Protein AF-A0A518BS32-F1 (afdb_monomer_lite)

Organism: NCBI:txid2528011

Secondary structure (DSSP, 8-state):
-----------PPPHHHHHHHHHHHHH----EEEEEEETTEEEEEEEE------TTPPEEEEEEETTEEEEEEEEEETTEEEEEEEETT--EEEEEEEE-EE-SSS-EEEGGGTEEE-TTT--HHHHHHHHHHHHHHTT-

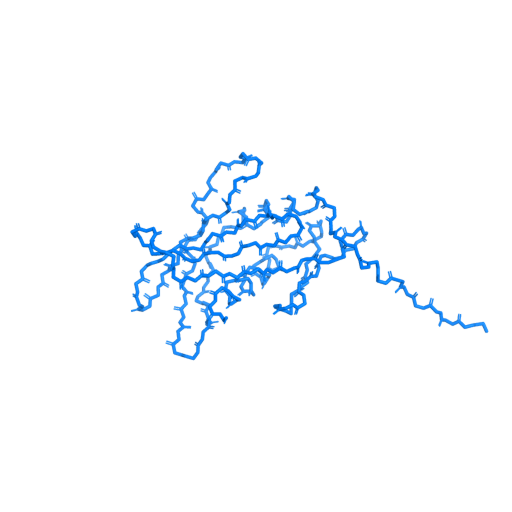pLDDT: mean 83.77, std 14.06, range [40.25, 95.5]

Foldseek 3Di:
DDDDDDDQPFDQADPVLVLLLVVLLQPQPDPPPWQDQDVVKIKGWNHWPPPDPPPFAWTWIWIQIPVGIWIWTWGQDPSKTKIFIAHPVRHTPFIDIFHWGGNPPAWIDGVVLRAIDNSVPDDSVNSSVRVSSVVSVRRD

Structure (mmCIF, N/CA/C/O backbone):
data_AF-A0A518BS32-F1
#
_entry.id   AF-A0A518BS32-F1
#
loop_
_atom_site.group_PDB
_atom_site.id
_atom_site.type_symbol
_atom_site.label_atom_id
_atom_site.label_alt_id
_atom_site.label_comp_id
_atom_site.label_asym_id
_atom_site.label_entity_id
_atom_site.label_seq_id
_atom_site.pdbx_PDB_ins_code
_atom_site.Cartn_x
_atom_site.Cartn_y
_atom_site.Cartn_z
_atom_site.occupancy
_atom_site.B_iso_or_equi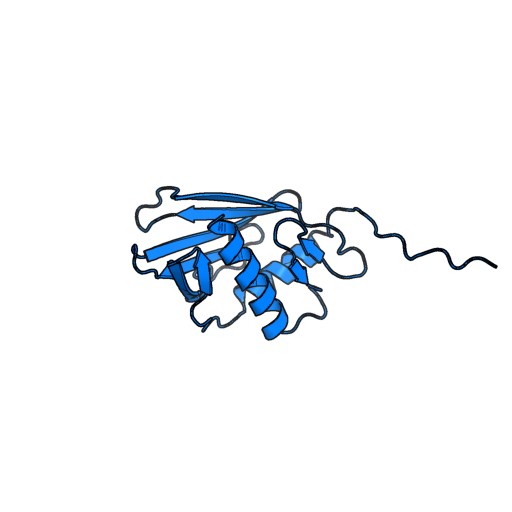v
_atom_site.auth_seq_id
_atom_site.auth_comp_id
_atom_site.auth_asym_id
_atom_site.auth_atom_id
_atom_site.pdbx_PDB_model_num
ATOM 1 N N . MET A 1 1 ? 38.742 -20.597 -9.184 1.00 48.53 1 MET A N 1
ATOM 2 C CA . MET A 1 1 ? 38.028 -19.515 -9.891 1.00 48.53 1 MET A CA 1
ATOM 3 C C . MET A 1 1 ? 36.772 -19.266 -9.094 1.00 48.53 1 MET A C 1
ATOM 5 O O . MET A 1 1 ? 35.850 -20.068 -9.151 1.00 48.53 1 MET A O 1
ATOM 9 N N . ASP A 1 2 ? 36.847 -18.262 -8.231 1.00 43.25 2 ASP A N 1
ATOM 10 C CA . ASP A 1 2 ? 35.823 -17.914 -7.255 1.00 43.25 2 ASP A CA 1
ATOM 11 C C . ASP A 1 2 ? 34.525 -17.462 -7.925 1.00 43.25 2 ASP A C 1
ATOM 13 O O . ASP A 1 2 ? 34.514 -16.579 -8.782 1.00 43.25 2 ASP A O 1
ATOM 17 N N . HIS A 1 3 ? 33.426 -18.068 -7.484 1.00 51.31 3 HIS A N 1
ATOM 18 C CA . HIS A 1 3 ? 32.084 -17.537 -7.648 1.00 51.31 3 HIS A CA 1
ATOM 19 C C . HIS A 1 3 ? 31.935 -16.313 -6.734 1.00 51.31 3 HIS A C 1
ATOM 21 O O . HIS A 1 3 ? 31.928 -16.468 -5.516 1.00 51.31 3 HIS A O 1
ATOM 27 N N . ALA A 1 4 ? 31.768 -15.112 -7.290 1.00 43.97 4 ALA A N 1
ATOM 28 C CA . ALA A 1 4 ? 31.501 -13.909 -6.499 1.00 43.97 4 ALA A CA 1
ATOM 29 C C . ALA A 1 4 ? 30.282 -13.139 -7.038 1.00 43.97 4 ALA A C 1
ATOM 31 O O . ALA A 1 4 ? 30.382 -12.321 -7.943 1.00 43.97 4 ALA A O 1
ATOM 32 N N . GLN A 1 5 ? 29.137 -13.525 -6.464 1.00 40.25 5 GLN A N 1
ATOM 33 C CA . GLN A 1 5 ? 27.903 -12.799 -6.115 1.00 40.25 5 GLN A CA 1
ATOM 34 C C . GLN A 1 5 ? 27.374 -11.645 -7.007 1.00 40.25 5 GLN A C 1
ATOM 36 O O . GLN A 1 5 ? 28.085 -10.677 -7.268 1.00 40.25 5 GLN A O 1
ATOM 41 N N . PRO A 1 6 ? 26.066 -11.653 -7.358 1.00 42.50 6 PRO A N 1
ATOM 42 C CA . PRO A 1 6 ? 25.412 -10.498 -7.963 1.00 42.50 6 PRO A CA 1
ATOM 43 C C . PRO A 1 6 ? 25.376 -9.342 -6.960 1.00 42.50 6 PRO A C 1
ATOM 45 O O . PRO A 1 6 ? 24.891 -9.485 -5.836 1.00 42.50 6 PRO A O 1
ATOM 48 N N . GLN A 1 7 ? 25.898 -8.192 -7.375 1.00 46.28 7 GLN A N 1
ATOM 49 C CA . GLN A 1 7 ? 25.876 -6.974 -6.581 1.00 46.28 7 GLN A CA 1
ATOM 50 C C . GLN A 1 7 ? 24.428 -6.503 -6.436 1.00 46.28 7 GLN A C 1
ATOM 52 O O . GLN A 1 7 ? 23.799 -6.070 -7.399 1.00 46.28 7 GLN A O 1
ATOM 57 N N . THR A 1 8 ? 23.876 -6.587 -5.228 1.00 44.69 8 THR A N 1
ATOM 58 C CA . THR A 1 8 ? 22.670 -5.842 -4.863 1.00 44.69 8 THR A CA 1
ATOM 59 C C . THR A 1 8 ? 23.012 -4.361 -4.924 1.00 44.69 8 THR A C 1
ATOM 61 O O . THR A 1 8 ? 23.588 -3.809 -3.989 1.00 44.69 8 THR A O 1
ATOM 64 N N . THR A 1 9 ? 22.692 -3.715 -6.044 1.00 49.44 9 THR A N 1
ATOM 65 C CA . THR A 1 9 ? 22.740 -2.261 -6.177 1.00 49.44 9 THR A CA 1
ATOM 66 C C . THR A 1 9 ? 21.777 -1.666 -5.152 1.00 49.44 9 THR A C 1
ATOM 68 O O . THR A 1 9 ? 20.559 -1.664 -5.349 1.00 49.44 9 THR A O 1
ATOM 71 N N . SER A 1 10 ? 22.328 -1.204 -4.030 1.00 56.44 10 SER A N 1
ATOM 72 C CA . SER A 1 10 ? 21.638 -0.415 -3.012 1.00 56.44 10 SER A CA 1
ATOM 73 C C . SER A 1 10 ? 21.407 0.992 -3.564 1.00 56.44 10 SER A C 1
ATOM 75 O O . SER A 1 10 ? 22.086 1.942 -3.191 1.00 56.44 10 SER A O 1
ATOM 77 N N . GLY A 1 11 ? 20.516 1.097 -4.545 1.00 69.38 11 GLY A N 1
ATOM 78 C CA . GLY A 1 11 ? 20.101 2.350 -5.159 1.00 69.38 11 GLY A CA 1
ATOM 79 C C . GLY A 1 11 ? 18.598 2.535 -5.015 1.00 69.38 11 GLY A C 1
ATOM 80 O O . GLY A 1 11 ? 17.847 1.555 -4.981 1.00 69.38 11 GLY A O 1
ATOM 81 N N . THR A 1 12 ? 18.170 3.793 -4.934 1.00 78.12 12 THR A N 1
ATOM 82 C CA . THR A 1 12 ? 16.761 4.164 -5.046 1.00 78.12 12 THR A CA 1
ATOM 83 C C . THR A 1 12 ? 16.214 3.655 -6.384 1.00 78.12 12 THR A C 1
ATOM 85 O O . THR A 1 12 ? 16.863 3.867 -7.415 1.00 78.12 12 THR A O 1
ATOM 88 N N . PRO A 1 13 ? 15.044 2.995 -6.412 1.00 81.50 13 PRO A N 1
ATOM 89 C CA . PRO A 1 13 ? 14.489 2.496 -7.656 1.00 81.50 13 PRO A CA 1
ATOM 90 C C . PRO A 1 13 ? 14.234 3.623 -8.662 1.00 81.50 13 PRO A C 1
ATOM 92 O O . PRO A 1 13 ? 13.828 4.718 -8.263 1.00 81.50 13 PRO A O 1
ATOM 95 N N . PRO A 1 14 ? 14.397 3.365 -9.973 1.00 84.31 14 PRO A N 1
ATOM 96 C CA . PRO A 1 14 ? 14.089 4.348 -10.999 1.00 84.31 14 PRO A CA 1
ATOM 97 C C . PRO A 1 14 ? 12.641 4.837 -10.886 1.00 84.31 14 PRO A C 1
ATOM 99 O O . PRO A 1 14 ? 11.702 4.036 -10.845 1.00 84.31 14 PRO A O 1
ATOM 102 N N . THR A 1 15 ? 12.442 6.157 -10.920 1.00 84.12 15 THR A N 1
ATOM 103 C CA . THR A 1 15 ? 11.124 6.797 -10.762 1.00 84.12 15 THR A CA 1
ATOM 104 C C . THR A 1 15 ? 10.073 6.250 -11.729 1.00 84.12 15 THR A C 1
ATOM 106 O O . THR A 1 15 ? 8.916 6.090 -11.352 1.00 84.12 15 THR A O 1
ATOM 109 N N . ALA A 1 16 ? 10.458 5.917 -12.965 1.00 84.69 16 ALA A N 1
ATOM 110 C CA . ALA A 1 16 ? 9.549 5.327 -13.949 1.00 84.69 16 ALA A CA 1
ATOM 111 C C . ALA A 1 16 ? 8.973 3.980 -13.480 1.00 84.69 16 ALA A C 1
ATOM 113 O O . ALA A 1 16 ? 7.772 3.758 -13.590 1.00 84.69 16 ALA A O 1
ATOM 114 N N . ARG A 1 17 ? 9.795 3.117 -12.875 1.00 87.69 17 ARG A N 1
ATOM 115 C CA . ARG A 1 17 ? 9.342 1.810 -12.374 1.00 87.69 17 ARG A CA 1
ATOM 116 C C . ARG A 1 17 ? 8.481 1.941 -11.124 1.00 87.69 17 ARG A C 1
ATOM 118 O O . ARG A 1 17 ? 7.527 1.188 -10.951 1.00 87.69 17 ARG A O 1
ATOM 125 N N . LEU A 1 18 ? 8.766 2.931 -10.280 1.00 88.00 18 LEU A N 1
ATOM 126 C CA . LEU A 1 18 ? 7.908 3.260 -9.140 1.00 88.00 18 LEU A CA 1
ATOM 127 C C . LEU A 1 18 ? 6.531 3.753 -9.592 1.00 88.00 18 LEU A C 1
ATOM 129 O O . LEU A 1 18 ? 5.521 3.372 -9.004 1.00 88.00 18 LEU A O 1
ATOM 133 N N . ARG A 1 19 ? 6.474 4.528 -10.680 1.00 86.44 19 ARG A N 1
ATOM 134 C CA . ARG A 1 19 ? 5.206 4.911 -11.316 1.00 86.44 19 ARG A CA 1
ATOM 135 C C . ARG A 1 19 ? 4.464 3.695 -11.870 1.00 86.44 19 ARG A C 1
ATOM 137 O O . ARG A 1 19 ? 3.276 3.572 -11.600 1.00 86.44 19 ARG A O 1
ATOM 144 N N . THR A 1 20 ? 5.147 2.770 -12.551 1.00 89.00 20 THR A N 1
ATOM 145 C CA . THR A 1 20 ? 4.543 1.503 -13.011 1.00 89.00 20 THR A CA 1
ATOM 146 C C . THR A 1 20 ? 3.936 0.715 -11.851 1.00 89.00 20 THR A C 1
ATOM 148 O O . THR A 1 20 ? 2.794 0.268 -11.939 1.00 89.00 20 THR A O 1
ATOM 151 N N . LEU A 1 21 ? 4.663 0.588 -10.736 1.00 89.44 21 LEU A N 1
ATOM 152 C CA . LEU A 1 21 ? 4.160 -0.069 -9.529 1.00 89.44 21 LEU A CA 1
ATOM 153 C C . LEU A 1 21 ? 2.894 0.616 -8.993 1.00 89.44 21 LEU A C 1
ATOM 155 O O . LEU A 1 21 ? 1.917 -0.064 -8.697 1.00 89.44 21 LEU A O 1
ATOM 159 N N . PHE A 1 22 ? 2.888 1.946 -8.887 1.00 89.12 22 PHE A N 1
ATOM 160 C CA . PHE A 1 22 ? 1.716 2.698 -8.424 1.00 89.12 22 PHE A CA 1
ATOM 161 C C . PHE A 1 22 ? 0.521 2.564 -9.376 1.00 89.12 22 PHE A C 1
ATOM 163 O O . PHE A 1 22 ? -0.605 2.419 -8.903 1.00 89.12 22 PHE A O 1
ATOM 170 N N . GLY A 1 23 ? 0.758 2.528 -10.691 1.00 87.31 23 GLY A N 1
ATOM 171 C CA . GLY A 1 23 ? -0.271 2.221 -11.687 1.00 87.31 23 GLY A CA 1
ATOM 172 C C . GLY A 1 23 ? -0.892 0.845 -11.448 1.00 87.31 23 GLY A C 1
ATOM 173 O O . GLY A 1 23 ? -2.102 0.736 -11.286 1.00 87.31 23 GLY A O 1
ATOM 174 N N . LYS A 1 24 ? -0.063 -0.194 -11.277 1.00 88.62 24 LYS A N 1
ATOM 175 C CA . LYS A 1 24 ? -0.543 -1.550 -10.955 1.00 88.62 24 LYS A CA 1
ATOM 176 C C . LYS A 1 24 ? -1.321 -1.613 -9.639 1.00 88.62 24 LYS A C 1
ATOM 178 O O . LYS A 1 24 ? -2.310 -2.330 -9.555 1.00 88.62 24 LYS A O 1
ATOM 183 N N . LEU A 1 25 ? -0.887 -0.879 -8.611 1.00 88.94 25 LEU A N 1
ATOM 184 C CA . LEU A 1 25 ? -1.587 -0.824 -7.324 1.00 88.94 25 LEU A CA 1
ATOM 185 C C . LEU A 1 25 ? -2.971 -0.178 -7.450 1.00 88.94 25 LEU A C 1
ATOM 187 O O . LEU A 1 25 ? -3.924 -0.681 -6.859 1.00 88.94 25 LEU A O 1
ATOM 191 N N . ARG A 1 26 ? -3.081 0.897 -8.238 1.00 85.94 26 ARG A N 1
ATOM 192 C CA . ARG A 1 26 ? -4.352 1.564 -8.542 1.00 85.94 26 ARG A CA 1
ATOM 193 C C . ARG A 1 26 ? -5.293 0.657 -9.328 1.00 85.94 26 ARG A C 1
ATOM 195 O O . ARG A 1 26 ? -6.464 0.567 -8.979 1.00 85.94 26 ARG A O 1
ATOM 202 N N . ASP A 1 27 ? -4.773 0.025 -10.378 1.00 83.31 27 ASP A N 1
ATOM 203 C CA . ASP A 1 27 ? -5.557 -0.746 -11.350 1.00 83.31 27 ASP A CA 1
ATOM 204 C C . ASP A 1 27 ? -5.963 -2.130 -10.824 1.00 83.31 27 ASP A C 1
ATOM 206 O O . ASP A 1 27 ? -6.702 -2.861 -11.487 1.00 83.31 27 ASP A O 1
ATOM 210 N N . LEU A 1 28 ? -5.504 -2.510 -9.628 1.00 82.25 28 LEU A N 1
ATOM 211 C CA . LEU A 1 28 ? -6.071 -3.656 -8.945 1.00 82.25 28 LEU A CA 1
ATOM 212 C C . LEU A 1 28 ? -7.565 -3.392 -8.704 1.00 82.25 28 LEU A C 1
ATOM 214 O O . LEU A 1 28 ? -7.955 -2.497 -7.953 1.00 82.25 28 LEU A O 1
ATOM 218 N N . ASP A 1 29 ? -8.408 -4.222 -9.314 1.00 66.62 29 ASP A N 1
ATOM 219 C CA . ASP A 1 29 ? -9.819 -4.333 -8.953 1.00 66.62 29 ASP A CA 1
ATOM 220 C C . ASP A 1 29 ? -9.905 -5.043 -7.596 1.00 66.62 29 ASP A C 1
ATOM 222 O O . ASP A 1 29 ? -9.983 -6.272 -7.474 1.00 66.62 29 ASP A O 1
ATOM 226 N N . LEU A 1 30 ? -9.724 -4.255 -6.538 1.00 62.84 30 LEU A N 1
ATOM 227 C CA . LEU A 1 30 ? -9.527 -4.758 -5.189 1.00 62.84 30 LEU A CA 1
ATOM 228 C C . LEU A 1 30 ? -10.875 -5.145 -4.590 1.00 62.84 30 LEU A C 1
ATOM 230 O O . LEU A 1 30 ? -11.441 -4.431 -3.769 1.00 62.84 30 LEU A O 1
ATOM 234 N N . ARG A 1 31 ? -11.322 -6.366 -4.878 1.00 61.03 31 ARG A N 1
ATOM 235 C CA . ARG A 1 31 ? -12.111 -7.142 -3.908 1.00 61.03 31 ARG A CA 1
ATOM 236 C C . ARG A 1 31 ? -11.171 -7.845 -2.936 1.00 61.03 31 ARG A C 1
ATOM 238 O O . ARG A 1 31 ? -11.215 -9.065 -2.771 1.00 61.03 31 ARG A O 1
ATOM 245 N N . VAL A 1 32 ? -10.263 -7.090 -2.319 1.00 61.66 32 VAL A N 1
ATOM 246 C CA . VAL A 1 32 ? -9.293 -7.670 -1.392 1.00 61.66 32 VAL A CA 1
ATOM 247 C C . VAL A 1 32 ? -10.027 -8.038 -0.120 1.00 61.66 32 VAL A C 1
ATOM 249 O O . VAL A 1 32 ? -10.412 -7.191 0.684 1.00 61.66 32 VAL A O 1
ATOM 252 N N . GLY A 1 33 ? -10.247 -9.345 0.036 1.00 69.94 33 GLY A N 1
ATOM 253 C CA . GLY A 1 33 ? -10.808 -9.916 1.252 1.00 69.94 33 GLY A CA 1
ATOM 254 C C . GLY A 1 33 ? -10.021 -9.473 2.487 1.00 69.94 33 GLY A C 1
ATOM 255 O O . GLY A 1 33 ? -8.853 -9.091 2.380 1.00 69.94 33 GLY A O 1
ATOM 256 N N . ARG A 1 34 ? -10.669 -9.552 3.652 1.00 86.38 34 ARG A N 1
ATOM 257 C CA . ARG A 1 34 ? -10.181 -9.053 4.950 1.00 86.38 34 ARG A CA 1
ATOM 258 C C . ARG A 1 34 ? -8.668 -9.214 5.140 1.00 86.38 34 ARG A C 1
ATOM 260 O O . ARG A 1 34 ? -8.088 -10.275 4.896 1.00 86.38 34 ARG A O 1
ATOM 267 N N . ILE A 1 35 ? -8.027 -8.138 5.578 1.00 90.56 35 ILE A N 1
ATOM 268 C CA . ILE A 1 35 ? -6.606 -8.073 5.894 1.00 90.56 35 ILE A CA 1
ATOM 269 C C . ILE A 1 35 ? -6.493 -7.958 7.410 1.00 90.56 35 ILE A C 1
ATOM 271 O O . ILE A 1 35 ? -6.840 -6.930 7.984 1.00 90.56 35 ILE A O 1
ATOM 275 N N . ALA A 1 36 ? -5.980 -9.000 8.061 1.00 90.88 36 ALA A N 1
ATOM 276 C CA . ALA A 1 36 ? -5.544 -8.891 9.448 1.00 90.88 36 ALA A CA 1
ATOM 277 C C . ALA A 1 36 ? -4.338 -7.942 9.525 1.00 90.88 36 ALA A C 1
ATOM 279 O O . ALA A 1 36 ? -3.328 -8.176 8.842 1.00 90.88 36 ALA A O 1
ATOM 280 N N . VAL A 1 37 ? -4.470 -6.876 10.319 1.00 90.88 37 VAL A N 1
ATOM 281 C CA . VAL A 1 37 ? -3.466 -5.805 10.471 1.00 90.88 37 VAL A CA 1
ATOM 282 C C . VAL A 1 37 ? -2.883 -5.731 11.880 1.00 90.88 37 VAL A C 1
ATOM 284 O O . VAL A 1 37 ? -1.728 -5.355 12.028 1.00 90.88 37 VAL A O 1
ATOM 287 N N . ALA A 1 38 ? -3.636 -6.150 12.898 1.00 86.25 38 ALA A N 1
ATOM 288 C CA . ALA A 1 38 ? -3.156 -6.318 14.268 1.00 86.25 38 ALA A CA 1
ATOM 289 C C . ALA A 1 38 ? -3.992 -7.384 14.992 1.00 86.25 38 ALA A C 1
ATOM 291 O O . ALA A 1 38 ? -5.012 -7.847 14.475 1.00 86.25 38 ALA A O 1
ATOM 292 N N . THR A 1 39 ? -3.584 -7.768 16.202 1.00 85.50 39 THR A N 1
ATOM 293 C CA . THR A 1 39 ? -4.360 -8.691 17.040 1.00 85.50 39 THR A CA 1
ATOM 294 C C . THR A 1 39 ? -5.767 -8.139 17.274 1.00 85.50 39 THR A C 1
ATOM 296 O O . THR A 1 39 ? -5.931 -7.063 17.846 1.00 85.50 39 THR A O 1
ATOM 299 N N . GLY A 1 40 ? -6.783 -8.872 16.812 1.00 86.25 40 GLY A N 1
ATOM 300 C CA . GLY A 1 40 ? -8.188 -8.470 16.933 1.00 86.25 40 GLY A CA 1
ATOM 301 C C . GLY A 1 40 ? -8.619 -7.323 16.010 1.00 86.25 40 GLY A C 1
ATOM 302 O O . GLY A 1 40 ? -9.705 -6.783 16.206 1.00 86.25 40 GLY A O 1
ATOM 303 N N . LEU A 1 41 ? -7.802 -6.941 15.018 1.00 89.38 41 LEU A N 1
ATOM 304 C CA . LEU A 1 41 ? -8.143 -5.901 14.048 1.00 89.38 41 LEU A CA 1
ATOM 305 C C . LEU A 1 41 ? -7.950 -6.390 12.612 1.00 89.38 41 LEU A C 1
ATOM 307 O O . LEU A 1 41 ? -6.841 -6.703 12.168 1.00 89.38 41 LEU A O 1
ATOM 311 N N . GLU A 1 42 ? -9.053 -6.377 11.873 1.00 92.75 42 GLU A N 1
ATOM 312 C CA . GLU A 1 42 ? -9.100 -6.647 10.443 1.00 92.75 42 GLU A CA 1
ATOM 313 C C . GLU A 1 42 ? -9.645 -5.429 9.704 1.00 92.75 42 GLU A C 1
ATOM 315 O O . GLU A 1 42 ? -10.525 -4.723 10.206 1.00 92.75 42 GLU A O 1
ATOM 320 N N . VAL A 1 43 ? -9.137 -5.213 8.494 1.00 91.94 43 VAL A N 1
ATOM 321 C CA . VAL A 1 43 ? -9.645 -4.188 7.584 1.00 91.94 43 VAL A CA 1
ATOM 322 C C . VAL A 1 43 ? -10.060 -4.805 6.259 1.00 91.94 43 VAL A C 1
ATOM 324 O O . VAL A 1 43 ? -9.409 -5.715 5.744 1.00 91.94 43 VAL A O 1
ATOM 327 N N . VAL A 1 44 ? -11.155 -4.310 5.702 1.00 90.25 44 VAL A N 1
ATOM 328 C CA . VAL A 1 44 ? -11.558 -4.560 4.319 1.00 90.25 44 VAL A CA 1
ATOM 329 C C . VAL A 1 44 ? -11.103 -3.374 3.494 1.00 90.25 44 VAL A C 1
ATOM 331 O O . VAL A 1 44 ? -11.315 -2.232 3.896 1.00 90.25 44 VAL A O 1
ATOM 334 N N . LEU A 1 45 ? -10.476 -3.648 2.356 1.00 87.94 45 LEU A N 1
ATOM 335 C CA . LEU A 1 45 ? -10.071 -2.621 1.413 1.00 87.94 45 LEU A CA 1
ATOM 336 C C . LEU A 1 45 ? -11.110 -2.578 0.289 1.00 87.94 45 LEU A C 1
ATOM 338 O O . LEU A 1 45 ? -11.271 -3.557 -0.433 1.00 87.94 45 LEU A O 1
ATOM 342 N N . GLU A 1 46 ? -11.849 -1.472 0.190 1.00 83.94 46 GLU A N 1
ATOM 343 C CA . GLU A 1 46 ? -13.023 -1.338 -0.695 1.00 83.94 46 GLU A CA 1
ATOM 344 C C . GLU A 1 46 ? -12.689 -0.777 -2.087 1.00 83.94 46 GLU A C 1
ATOM 346 O O . GLU A 1 46 ? -13.579 -0.355 -2.820 1.00 83.94 46 GLU A O 1
ATOM 351 N N . GLY A 1 47 ? -11.406 -0.758 -2.451 1.00 77.19 47 GLY A N 1
ATOM 352 C CA . GLY A 1 47 ? -10.926 -0.227 -3.725 1.00 77.19 47 GLY A CA 1
ATOM 353 C C . GLY A 1 47 ? -10.128 1.067 -3.596 1.00 77.19 47 GLY A C 1
ATOM 354 O O . GLY A 1 47 ? -10.025 1.672 -2.522 1.00 77.19 47 GLY A O 1
ATOM 355 N N . CYS A 1 48 ? -9.522 1.460 -4.717 1.00 81.88 48 CYS A N 1
ATOM 356 C CA . CYS A 1 48 ? -8.828 2.733 -4.866 1.00 81.88 48 CYS A CA 1
ATOM 357 C C . CYS A 1 48 ? -9.842 3.821 -5.253 1.00 81.88 48 CYS A C 1
ATOM 359 O O . CYS A 1 48 ? -10.515 3.714 -6.273 1.00 81.88 48 CYS A O 1
ATOM 361 N N . ALA A 1 49 ? -9.953 4.867 -4.438 1.00 76.12 49 ALA A N 1
ATOM 362 C CA . ALA A 1 49 ? -10.779 6.044 -4.697 1.00 76.12 49 ALA A CA 1
ATOM 363 C C . ALA A 1 49 ? -10.078 7.072 -5.607 1.00 76.12 49 ALA A C 1
ATOM 365 O O . ALA A 1 49 ? -10.730 7.974 -6.132 1.00 76.12 49 ALA A O 1
ATOM 366 N N . SER A 1 50 ? -8.760 6.956 -5.801 1.00 69.94 50 SER A N 1
ATOM 367 C CA . SER A 1 50 ? -8.012 7.810 -6.730 1.00 69.94 50 SER A CA 1
ATOM 368 C C . SER A 1 50 ? -8.227 7.334 -8.170 1.00 69.94 50 SER A C 1
ATOM 370 O O . SER A 1 50 ? -7.598 6.372 -8.605 1.00 69.94 50 SER A O 1
ATOM 372 N N . LEU A 1 51 ? -9.114 8.017 -8.901 1.00 57.25 51 LEU A N 1
ATOM 373 C CA . LEU A 1 51 ? -9.424 7.735 -10.312 1.00 57.25 51 LEU A CA 1
ATOM 374 C C . LEU A 1 51 ? -8.544 8.518 -11.307 1.00 57.25 51 LEU A C 1
ATOM 376 O O . LEU A 1 51 ? -8.461 8.128 -12.468 1.00 57.25 51 LEU A O 1
ATOM 380 N N . ASP A 1 52 ? -7.871 9.591 -10.871 1.00 54.03 52 ASP A N 1
ATOM 381 C CA . ASP A 1 52 ? -7.104 10.477 -11.759 1.00 54.03 52 ASP A CA 1
ATOM 382 C C . ASP A 1 52 ? -5.594 10.191 -11.771 1.00 54.03 52 ASP A C 1
ATOM 384 O O . ASP A 1 52 ? -4.910 10.255 -10.748 1.00 54.03 52 ASP A O 1
ATOM 388 N N . ASP A 1 53 ? -5.072 9.968 -12.980 1.00 49.78 53 ASP A N 1
ATOM 389 C CA . ASP A 1 53 ? -3.675 9.668 -13.333 1.00 49.78 53 ASP A CA 1
ATOM 390 C C . ASP A 1 53 ? -2.776 10.917 -13.401 1.00 49.78 53 ASP A C 1
ATOM 392 O O . ASP A 1 53 ? -1.824 11.000 -14.177 1.00 49.78 53 ASP A O 1
ATOM 396 N N . SER A 1 54 ? -3.075 11.947 -12.605 1.00 54.62 54 SER A N 1
ATOM 397 C CA . SER A 1 54 ? -2.163 13.088 -12.508 1.00 54.62 54 SER A CA 1
ATOM 398 C C . SER A 1 54 ? -0.899 12.625 -11.785 1.00 54.62 54 SER A C 1
ATOM 400 O O . SER A 1 54 ? -0.914 12.442 -10.565 1.00 54.62 54 SER A O 1
ATOM 402 N N . ALA A 1 55 ? 0.182 12.411 -12.536 1.00 51.78 55 ALA A N 1
ATOM 403 C CA . ALA A 1 55 ? 1.474 11.989 -12.008 1.00 51.78 55 ALA A CA 1
ATOM 404 C C . ALA A 1 55 ? 1.846 12.801 -10.752 1.00 51.78 55 ALA A C 1
ATOM 406 O O . ALA A 1 55 ? 1.970 14.023 -10.807 1.00 51.78 55 ALA A O 1
ATOM 407 N N . GLY A 1 56 ? 2.009 12.112 -9.618 1.00 60.69 56 GLY A N 1
ATOM 408 C CA . GLY A 1 56 ? 2.336 12.725 -8.326 1.00 60.69 56 GLY A CA 1
ATOM 409 C C . GLY A 1 56 ? 1.170 12.853 -7.342 1.00 60.69 56 GLY A C 1
ATOM 410 O O . GLY A 1 56 ? 1.404 13.256 -6.205 1.00 60.69 56 GLY A O 1
ATOM 411 N N . ARG A 1 57 ? -0.065 12.488 -7.718 1.00 74.62 57 ARG A N 1
ATOM 412 C CA . ARG A 1 57 ? -1.162 12.388 -6.746 1.00 74.62 57 ARG A CA 1
ATOM 413 C C . ARG A 1 57 ? -1.068 11.108 -5.905 1.00 74.62 57 ARG A C 1
ATOM 415 O O . ARG A 1 57 ? -0.672 10.062 -6.422 1.00 74.62 57 ARG A O 1
ATOM 422 N N . PRO A 1 58 ? -1.454 11.175 -4.623 1.00 85.69 58 PRO A N 1
ATOM 423 C CA . PRO A 1 58 ? -1.552 9.995 -3.783 1.00 85.69 58 PRO A CA 1
ATOM 424 C C . PRO A 1 58 ? -2.586 8.982 -4.287 1.00 85.69 58 PRO A C 1
ATOM 426 O O . PRO A 1 58 ? -3.655 9.348 -4.790 1.00 85.69 58 PRO A O 1
ATOM 429 N N . LEU A 1 59 ? -2.315 7.699 -4.050 1.00 89.31 59 LEU A N 1
ATOM 430 C CA . LEU A 1 59 ? -3.345 6.662 -4.122 1.00 89.31 59 LEU A CA 1
ATOM 431 C C . LEU A 1 59 ? -4.112 6.647 -2.805 1.00 89.31 59 LEU A C 1
ATOM 433 O O . LEU A 1 59 ? -3.508 6.469 -1.750 1.00 89.31 59 LEU A O 1
ATOM 437 N N . ARG A 1 60 ? -5.433 6.804 -2.860 1.00 90.44 60 ARG A N 1
ATOM 438 C CA . ARG A 1 60 ? -6.301 6.783 -1.685 1.00 90.44 60 ARG A CA 1
ATOM 439 C C . ARG A 1 60 ? -7.165 5.536 -1.717 1.00 90.44 60 ARG A C 1
ATOM 441 O O . ARG A 1 60 ? -7.963 5.358 -2.629 1.00 90.44 60 ARG A O 1
ATOM 448 N N . TYR A 1 61 ? -7.038 4.692 -0.705 1.00 90.12 61 TYR A N 1
ATOM 449 C CA . TYR A 1 61 ? -7.862 3.503 -0.518 1.00 90.12 61 TYR A CA 1
ATOM 450 C C . TYR A 1 61 ? -8.877 3.738 0.586 1.00 90.12 61 TYR A C 1
ATOM 452 O O . TYR A 1 61 ? -8.560 4.367 1.596 1.00 90.12 61 TYR A O 1
ATOM 460 N N . ARG A 1 62 ? -10.090 3.210 0.416 1.00 90.19 62 ARG A N 1
ATOM 461 C CA . ARG A 1 62 ? -11.076 3.166 1.498 1.00 90.19 62 ARG A CA 1
ATOM 462 C C . ARG A 1 62 ? -10.883 1.890 2.309 1.00 90.19 62 ARG A C 1
ATOM 464 O O . ARG A 1 62 ? -10.793 0.795 1.752 1.00 90.19 62 ARG A O 1
ATOM 471 N N . LEU A 1 63 ? -10.813 2.049 3.623 1.00 91.50 63 LEU A N 1
ATOM 472 C CA . LEU A 1 63 ? -10.695 0.980 4.598 1.00 91.50 63 LEU A CA 1
ATOM 473 C C . LEU A 1 63 ? -11.967 0.928 5.440 1.00 91.50 63 LEU A C 1
ATOM 475 O O . LEU A 1 63 ? -12.405 1.947 5.962 1.00 91.50 63 LEU A O 1
ATOM 479 N N . ARG A 1 64 ? -12.514 -0.271 5.637 1.00 91.25 64 ARG A N 1
ATOM 480 C CA . ARG A 1 64 ? -13.572 -0.523 6.623 1.00 91.25 64 ARG A CA 1
ATOM 481 C C . ARG A 1 64 ? -13.062 -1.452 7.709 1.00 91.25 64 ARG A C 1
ATOM 483 O O . ARG A 1 64 ? -12.488 -2.498 7.410 1.00 91.25 64 ARG A O 1
ATOM 490 N N . SER A 1 65 ? -13.304 -1.099 8.965 1.00 91.00 65 SER A N 1
ATOM 491 C CA . SER A 1 65 ? -12.929 -1.905 10.129 1.00 91.00 65 SER A CA 1
ATOM 492 C C . SER A 1 65 ? -14.045 -1.923 11.175 1.00 91.00 65 SER A C 1
ATOM 494 O O . SER A 1 65 ? -15.010 -1.170 11.080 1.00 91.00 65 SER A O 1
ATOM 496 N N . CYS A 1 66 ? -13.899 -2.737 12.224 1.00 87.94 66 CYS A N 1
ATOM 497 C CA . CYS A 1 66 ? -14.808 -2.698 13.378 1.00 87.94 66 CYS A CA 1
ATOM 498 C C . CYS A 1 66 ? -14.716 -1.396 14.195 1.00 87.94 66 CYS A C 1
ATOM 500 O O . CYS A 1 66 ? -15.589 -1.136 15.016 1.00 87.94 66 CYS A O 1
ATOM 502 N N . ARG A 1 67 ? -13.667 -0.589 13.984 1.00 86.00 67 ARG A N 1
ATOM 503 C CA . ARG A 1 67 ? -13.465 0.707 14.648 1.00 86.00 67 ARG A CA 1
ATOM 504 C C . ARG A 1 67 ? -14.056 1.883 13.865 1.00 86.00 67 ARG A C 1
ATOM 506 O O . ARG A 1 67 ? -14.020 2.997 14.368 1.00 86.00 67 ARG A O 1
ATOM 513 N N . GLY A 1 68 ? -14.572 1.631 12.663 1.00 88.69 68 GLY A N 1
ATOM 514 C CA . GLY A 1 68 ? -15.054 2.653 11.740 1.00 88.69 68 GLY A CA 1
ATOM 515 C C . GLY A 1 68 ? -14.383 2.576 10.372 1.00 88.69 68 GLY A C 1
ATOM 516 O O . GLY A 1 68 ? -13.504 1.731 10.128 1.00 88.69 68 GLY A O 1
ATOM 517 N N . ASP A 1 69 ? -14.841 3.465 9.498 1.00 91.56 69 ASP A N 1
ATOM 518 C CA . ASP A 1 69 ? -14.289 3.694 8.170 1.00 91.56 69 ASP A CA 1
ATOM 519 C C . ASP A 1 69 ? -13.083 4.646 8.265 1.00 91.56 69 ASP A C 1
ATOM 521 O O . ASP A 1 69 ? -12.972 5.473 9.172 1.00 91.56 69 ASP A O 1
ATOM 525 N N . ALA A 1 70 ? -12.125 4.450 7.366 1.00 92.75 70 ALA A N 1
ATOM 526 C CA . ALA A 1 70 ? -10.909 5.240 7.278 1.00 92.75 70 ALA A CA 1
ATOM 527 C C . ALA A 1 70 ? -10.399 5.255 5.836 1.00 92.75 70 ALA A C 1
ATOM 529 O O . ALA A 1 70 ? -10.801 4.456 4.986 1.00 92.75 70 ALA A O 1
ATOM 530 N N . HIS A 1 71 ? -9.432 6.118 5.573 1.00 92.81 71 HIS A N 1
ATOM 531 C CA . HIS A 1 71 ? -8.690 6.164 4.331 1.00 92.81 71 HIS A CA 1
ATOM 532 C C . HIS A 1 71 ? -7.223 5.833 4.566 1.00 92.81 71 HIS A C 1
ATOM 534 O O . HIS A 1 71 ? -6.643 6.217 5.578 1.00 92.81 71 HIS A O 1
ATOM 540 N N . LEU A 1 72 ? -6.621 5.125 3.615 1.00 93.56 72 LEU A N 1
ATOM 541 C CA . LEU A 1 72 ? -5.177 4.948 3.538 1.00 93.56 72 LEU A CA 1
ATOM 542 C C . LEU A 1 72 ? -4.663 5.640 2.285 1.00 93.56 72 LEU A C 1
ATOM 544 O O . LEU A 1 72 ? -5.035 5.276 1.171 1.00 93.56 72 LEU A O 1
ATOM 548 N N . GLU A 1 73 ? -3.790 6.609 2.488 1.00 93.44 73 GLU A N 1
ATOM 549 C CA . GLU A 1 73 ? -3.122 7.357 1.445 1.00 93.44 73 GLU A CA 1
ATOM 550 C C . GLU A 1 73 ? -1.692 6.839 1.247 1.00 93.44 73 GLU A C 1
ATOM 552 O O . GLU A 1 73 ? -0.950 6.662 2.213 1.00 93.44 73 GLU A O 1
ATOM 557 N N . LEU A 1 74 ? -1.312 6.573 -0.004 1.00 92.88 74 LEU A N 1
ATOM 558 C CA . LEU A 1 74 ? 0.043 6.213 -0.420 1.00 92.88 74 LEU A CA 1
ATOM 559 C C . LEU A 1 74 ? 0.596 7.337 -1.297 1.00 92.88 74 LEU A C 1
ATOM 561 O O . LEU A 1 74 ? 0.076 7.575 -2.390 1.00 92.88 74 LEU A O 1
ATOM 565 N N . ARG A 1 75 ? 1.689 7.971 -0.872 1.00 91.25 75 ARG A N 1
ATOM 566 C CA . ARG A 1 75 ? 2.446 8.941 -1.680 1.00 91.25 75 ARG A CA 1
ATOM 567 C C . ARG A 1 75 ? 3.817 8.393 -2.015 1.00 91.25 75 ARG A C 1
ATOM 569 O O . ARG A 1 75 ? 4.464 7.794 -1.163 1.00 91.25 75 ARG A O 1
ATOM 576 N N . LEU A 1 76 ? 4.280 8.643 -3.234 1.00 87.94 76 LEU A N 1
ATOM 577 C CA . LEU A 1 76 ? 5.673 8.410 -3.589 1.00 87.94 76 LEU A CA 1
ATOM 578 C C . LEU A 1 76 ? 6.477 9.695 -3.362 1.00 87.94 76 LEU A C 1
ATOM 580 O O . LEU A 1 76 ? 6.219 10.693 -4.031 1.00 87.94 76 LEU A O 1
ATOM 584 N N . VAL A 1 77 ? 7.447 9.662 -2.448 1.00 87.06 77 VAL A N 1
ATOM 585 C CA . VAL A 1 77 ? 8.295 10.812 -2.090 1.00 87.06 77 VAL A CA 1
ATOM 586 C C . VAL A 1 77 ? 9.743 10.345 -2.030 1.00 87.06 77 VAL A C 1
ATOM 588 O O . VAL A 1 77 ? 10.058 9.447 -1.258 1.00 87.06 77 VAL A O 1
ATOM 591 N N . ASP A 1 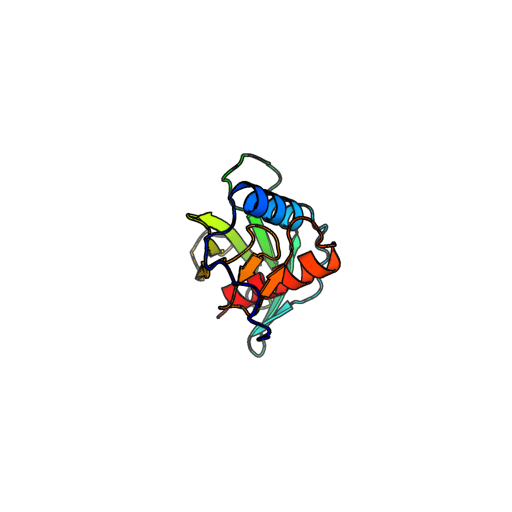78 ? 10.612 10.908 -2.871 1.00 83.62 78 ASP A N 1
ATOM 592 C CA . ASP A 1 78 ? 12.058 10.624 -2.891 1.00 83.62 78 ASP A CA 1
ATOM 593 C C . ASP A 1 78 ? 12.419 9.125 -2.905 1.00 83.62 78 ASP A C 1
ATOM 595 O O . ASP A 1 78 ? 13.362 8.673 -2.262 1.00 83.62 78 ASP A O 1
ATOM 599 N N . GLY A 1 79 ? 11.637 8.321 -3.636 1.00 82.75 79 GLY A N 1
ATOM 600 C CA . GLY A 1 79 ? 11.839 6.872 -3.722 1.00 82.75 79 GLY A CA 1
ATOM 601 C C . GLY A 1 79 ? 11.354 6.074 -2.508 1.00 82.75 79 GLY A C 1
ATOM 602 O O . GLY A 1 79 ? 11.605 4.877 -2.416 1.00 82.75 79 GLY A O 1
ATOM 603 N N . MET A 1 80 ? 10.624 6.711 -1.601 1.00 90.31 80 MET A N 1
ATOM 604 C CA . MET A 1 80 ? 9.919 6.088 -0.488 1.00 90.31 80 MET A CA 1
ATOM 605 C C . MET A 1 80 ? 8.413 6.107 -0.740 1.00 90.31 80 MET A C 1
ATOM 607 O O . MET A 1 80 ? 7.898 6.948 -1.478 1.00 90.31 80 MET A O 1
ATOM 611 N N . ILE A 1 81 ? 7.697 5.195 -0.085 1.00 91.75 81 ILE A N 1
ATOM 612 C CA . ILE A 1 81 ? 6.242 5.261 0.035 1.00 91.75 81 ILE A CA 1
ATOM 613 C C . ILE A 1 81 ? 5.911 5.859 1.399 1.00 91.75 81 ILE A C 1
ATOM 615 O O . ILE A 1 81 ? 6.198 5.249 2.432 1.00 91.75 81 ILE A O 1
ATOM 619 N N . GLU A 1 82 ? 5.292 7.032 1.415 1.00 94.25 82 GLU A N 1
ATOM 620 C CA . GLU A 1 82 ? 4.633 7.545 2.611 1.00 94.25 82 GLU A CA 1
ATOM 621 C C . GLU A 1 82 ? 3.227 6.957 2.698 1.00 94.25 82 GLU A C 1
ATOM 623 O O . GLU A 1 82 ? 2.463 6.992 1.735 1.00 94.25 82 GLU A O 1
ATOM 628 N N . LEU A 1 83 ? 2.914 6.402 3.860 1.00 95.06 83 LEU A N 1
ATOM 629 C CA . LEU A 1 83 ? 1.623 5.857 4.232 1.00 95.06 83 LEU A CA 1
ATOM 630 C C . LEU A 1 83 ? 1.000 6.803 5.244 1.00 95.06 83 LEU A C 1
ATOM 632 O O . LEU A 1 83 ? 1.620 7.09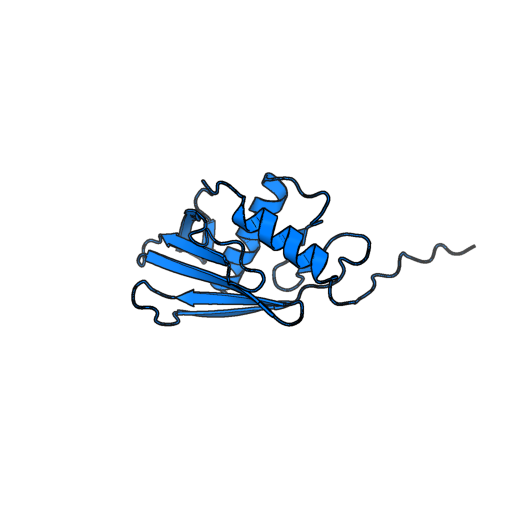4 6.266 1.00 95.06 83 LEU A O 1
ATOM 636 N N . GLU A 1 84 ? -0.225 7.235 5.002 1.00 95.50 84 GLU A N 1
ATOM 637 C CA . GLU A 1 84 ? -0.975 8.055 5.947 1.00 95.50 84 GLU A CA 1
ATOM 638 C C . GLU A 1 84 ? -2.387 7.506 6.084 1.00 95.50 84 GLU A C 1
ATOM 640 O O . GLU A 1 84 ? -3.086 7.296 5.094 1.00 95.50 84 GLU A O 1
ATOM 645 N N . ARG A 1 85 ? -2.801 7.225 7.317 1.00 94.62 85 ARG A N 1
ATOM 646 C CA . ARG A 1 85 ? -4.174 6.839 7.623 1.00 94.62 85 ARG A CA 1
ATOM 647 C C . ARG A 1 85 ? -4.927 8.054 8.119 1.00 94.62 85 ARG A C 1
ATOM 649 O O . ARG A 1 85 ? -4.463 8.715 9.045 1.00 94.62 85 ARG A O 1
ATOM 656 N N . GLN A 1 86 ? -6.096 8.284 7.551 1.00 94.50 86 GLN A N 1
ATOM 657 C CA . GLN A 1 86 ? -7.004 9.356 7.938 1.00 94.50 86 GLN A CA 1
ATOM 658 C C . GLN A 1 86 ? -8.375 8.769 8.264 1.00 94.50 86 GLN A C 1
ATOM 660 O O . GLN A 1 86 ? -8.742 7.742 7.693 1.00 94.50 86 GLN A O 1
ATOM 665 N N . ASP A 1 87 ? -9.133 9.380 9.164 1.00 91.81 87 ASP A N 1
ATOM 666 C CA . ASP A 1 87 ? -10.559 9.069 9.294 1.00 91.81 87 ASP A CA 1
ATOM 667 C C . ASP A 1 87 ? -11.399 9.796 8.223 1.00 91.81 87 ASP A C 1
ATOM 669 O O . ASP A 1 87 ? -10.872 10.470 7.332 1.00 91.81 87 ASP A O 1
ATOM 673 N N . ASP A 1 88 ? -12.723 9.645 8.291 1.00 85.75 88 ASP A N 1
ATOM 674 C CA . ASP A 1 88 ? -13.658 10.309 7.374 1.00 85.75 88 ASP A CA 1
ATOM 675 C C . ASP A 1 88 ? -13.712 11.841 7.561 1.00 85.75 88 ASP A C 1
ATOM 677 O O . ASP A 1 88 ? -14.223 12.548 6.691 1.00 85.75 88 ASP A O 1
ATOM 681 N N . GLN A 1 89 ? -13.186 12.369 8.672 1.00 87.06 89 GLN A N 1
ATOM 682 C CA . GLN A 1 89 ? -13.082 13.808 8.944 1.00 87.06 89 GLN A CA 1
ATOM 683 C C . GLN A 1 89 ? -11.760 14.399 8.430 1.00 87.06 89 GLN A C 1
ATOM 685 O O . GLN A 1 89 ? -11.619 15.619 8.368 1.00 87.06 89 GLN A O 1
ATOM 690 N N . GLY A 1 90 ? -10.825 13.547 7.993 1.00 84.88 90 GLY A N 1
ATOM 691 C CA . GLY A 1 90 ? -9.501 13.941 7.518 1.00 84.88 90 GLY A CA 1
ATOM 692 C C . GLY A 1 90 ? -8.450 14.021 8.625 1.00 84.88 90 GLY A C 1
ATOM 693 O O . GLY A 1 90 ? -7.325 14.435 8.349 1.00 84.88 90 GLY A O 1
ATOM 694 N N . GLU A 1 91 ? -8.776 13.607 9.851 1.00 90.88 91 GLU A N 1
ATOM 695 C CA . GLU A 1 91 ? -7.823 13.588 10.957 1.00 90.88 91 GLU A CA 1
ATOM 696 C C . GLU A 1 91 ? -6.821 12.448 10.778 1.00 90.88 91 GLU A C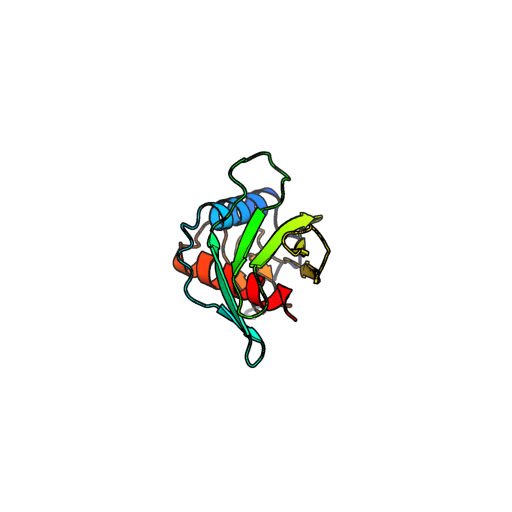 1
ATOM 698 O O . GLU A 1 91 ? -7.183 11.306 10.476 1.00 90.88 91 GLU A O 1
ATOM 703 N N . VAL A 1 92 ? -5.536 12.746 10.977 1.00 94.31 92 VAL A N 1
ATOM 704 C CA . VAL A 1 92 ? -4.458 11.769 10.789 1.00 94.31 92 VAL A CA 1
ATOM 705 C C . VAL A 1 92 ? -4.430 10.789 11.962 1.00 94.31 92 VAL A C 1
ATOM 707 O O . VAL A 1 92 ? -4.022 11.113 13.075 1.00 94.31 92 VAL A O 1
ATOM 710 N N . LEU A 1 93 ? -4.796 9.538 11.684 1.00 92.44 93 LEU A N 1
ATOM 711 C CA . LEU A 1 93 ? -4.779 8.418 12.629 1.00 92.44 93 LEU A CA 1
ATOM 712 C C . LEU A 1 93 ? -3.392 7.772 12.769 1.00 92.44 93 LEU A C 1
ATOM 714 O O . LEU A 1 93 ? -3.177 6.924 13.638 1.00 92.44 93 LEU A O 1
ATOM 718 N N . GLY A 1 94 ? -2.472 8.078 11.858 1.00 92.94 94 GLY A N 1
ATOM 719 C CA . GLY A 1 94 ? -1.086 7.623 11.901 1.00 92.94 94 GLY A CA 1
ATOM 720 C C . GLY A 1 94 ? -0.411 7.694 10.540 1.00 92.94 94 GLY A C 1
ATOM 721 O O . GLY A 1 94 ? -1.069 7.599 9.505 1.00 92.94 94 GLY A O 1
ATOM 722 N N . SER A 1 95 ? 0.911 7.827 10.543 1.00 94.25 95 SER A N 1
ATOM 723 C CA . SER A 1 95 ? 1.716 7.861 9.327 1.00 94.25 95 SER A CA 1
ATOM 724 C C . SER A 1 95 ? 2.979 7.017 9.464 1.00 94.25 95 SER A C 1
ATOM 726 O O . SER A 1 95 ? 3.496 6.798 10.561 1.00 94.25 95 SER A O 1
ATOM 728 N N . ARG A 1 96 ? 3.466 6.503 8.334 1.00 95.25 96 ARG A N 1
ATOM 729 C CA . ARG A 1 96 ? 4.666 5.669 8.262 1.00 95.25 96 ARG A CA 1
ATOM 730 C C . ARG A 1 96 ? 5.360 5.840 6.921 1.00 95.25 96 ARG A C 1
ATOM 732 O O . ARG A 1 96 ? 4.708 5.951 5.892 1.00 95.25 96 ARG A O 1
ATOM 739 N N . ARG A 1 97 ? 6.690 5.780 6.914 1.00 94.44 97 ARG A N 1
ATOM 740 C CA . ARG A 1 97 ? 7.487 5.732 5.682 1.00 94.44 97 ARG A CA 1
ATOM 741 C C . ARG A 1 97 ? 8.006 4.324 5.424 1.00 94.44 97 ARG A C 1
ATOM 743 O O . ARG A 1 97 ? 8.449 3.634 6.344 1.00 94.44 97 ARG A O 1
ATOM 750 N N . VAL A 1 98 ? 7.948 3.903 4.167 1.00 94.00 98 VAL A N 1
ATOM 751 C CA . VAL A 1 98 ? 8.472 2.626 3.683 1.00 94.00 98 VAL A CA 1
ATOM 752 C C . VAL A 1 98 ? 9.511 2.916 2.611 1.00 94.00 98 VAL A C 1
ATOM 754 O O . VAL A 1 98 ? 9.182 3.370 1.517 1.00 94.00 98 VAL A O 1
ATOM 757 N N . GLU A 1 99 ? 10.770 2.653 2.936 1.00 93.56 99 GLU A N 1
ATOM 758 C CA . GLU A 1 99 ? 11.871 2.786 1.989 1.00 93.56 99 GLU A CA 1
ATOM 759 C C . GLU A 1 99 ? 11.797 1.701 0.914 1.00 93.56 99 GLU A C 1
ATOM 761 O O . GLU A 1 99 ? 11.543 0.527 1.215 1.00 93.56 99 GLU A O 1
ATOM 766 N N . LEU A 1 100 ? 12.015 2.107 -0.338 1.00 91.50 100 LEU A N 1
ATOM 767 C CA . LEU A 1 100 ? 12.143 1.200 -1.465 1.00 91.50 100 LEU A CA 1
ATOM 768 C C . LEU A 1 100 ? 13.596 1.177 -1.930 1.00 91.50 100 LEU A C 1
ATOM 770 O O . LEU A 1 100 ? 14.213 2.220 -2.124 1.00 91.50 100 LEU A O 1
ATOM 774 N N . ALA A 1 101 ? 14.118 -0.021 -2.161 1.00 91.06 101 ALA A N 1
ATOM 775 C CA . ALA A 1 101 ? 15.476 -0.239 -2.639 1.00 91.06 101 ALA A CA 1
ATOM 776 C C . ALA A 1 101 ? 15.497 -1.207 -3.825 1.00 91.06 101 ALA A C 1
ATOM 778 O O . ALA A 1 101 ? 14.600 -2.045 -3.994 1.00 91.06 101 ALA A O 1
ATOM 779 N N . GLY A 1 102 ? 16.557 -1.127 -4.627 1.00 88.00 102 GLY A N 1
ATOM 780 C CA . GLY A 1 102 ? 16.756 -1.991 -5.786 1.00 88.00 102 GLY A CA 1
ATOM 781 C C . GLY A 1 102 ? 15.981 -1.485 -6.996 1.00 88.00 102 GLY A C 1
ATOM 782 O O . GLY A 1 102 ? 15.875 -0.287 -7.217 1.00 88.00 102 GLY A O 1
ATOM 783 N N . GLY A 1 103 ? 15.444 -2.383 -7.818 1.00 83.44 103 GLY A N 1
ATOM 784 C CA . GLY A 1 103 ? 14.604 -1.974 -8.942 1.00 83.44 103 GLY A CA 1
ATOM 785 C C . GLY A 1 103 ? 15.337 -1.372 -10.146 1.00 83.44 103 GLY A C 1
ATOM 786 O O . GLY A 1 103 ? 14.661 -0.944 -11.068 1.00 83.44 103 GLY A O 1
ATOM 787 N N . ALA A 1 104 ? 16.671 -1.340 -10.208 1.00 80.88 104 ALA A N 1
ATOM 788 C CA . ALA A 1 104 ? 17.367 -0.882 -11.419 1.00 80.88 104 ALA A CA 1
ATOM 789 C C . ALA A 1 104 ? 17.150 -1.858 -12.593 1.00 80.88 104 ALA A C 1
ATOM 791 O O . ALA A 1 104 ? 16.617 -1.468 -13.624 1.00 80.88 104 ALA A O 1
ATOM 792 N N . GLU A 1 105 ? 17.448 -3.144 -12.381 1.00 77.81 105 GLU A N 1
ATOM 793 C CA . GLU A 1 105 ? 17.298 -4.219 -13.386 1.00 77.81 105 GLU A CA 1
ATOM 794 C C . GLU A 1 105 ? 16.528 -5.438 -12.848 1.00 77.81 105 GLU A C 1
ATOM 796 O O . GLU A 1 105 ? 16.576 -6.533 -13.397 1.00 77.81 105 GLU A O 1
ATOM 801 N N . GLY A 1 106 ? 15.830 -5.276 -11.724 1.00 85.56 106 GLY A N 1
ATOM 802 C CA . GLY A 1 106 ? 15.147 -6.390 -11.076 1.00 85.56 106 GLY A CA 1
ATOM 803 C C . GLY A 1 106 ? 14.076 -5.938 -10.092 1.00 85.56 106 GLY A C 1
ATOM 804 O O . GLY A 1 106 ? 13.481 -4.882 -10.279 1.00 85.56 106 GLY A O 1
ATOM 805 N N . PRO A 1 107 ? 13.804 -6.696 -9.031 1.00 90.88 107 PRO A N 1
ATOM 806 C CA . PRO A 1 107 ? 12.720 -6.379 -8.115 1.00 90.88 107 PRO A CA 1
ATOM 807 C C . PRO A 1 107 ? 12.962 -5.078 -7.337 1.00 90.88 107 PRO A C 1
ATOM 809 O O . PRO A 1 107 ? 14.082 -4.775 -6.920 1.00 90.88 107 PRO A O 1
ATOM 812 N N . VAL A 1 108 ? 11.875 -4.373 -7.045 1.00 92.69 108 VAL A N 1
ATOM 813 C CA . VAL A 1 108 ? 11.799 -3.395 -5.962 1.00 92.69 108 VAL A CA 1
ATOM 814 C C . VAL A 1 108 ? 11.604 -4.146 -4.647 1.00 92.69 108 VAL A C 1
ATOM 816 O O . VAL A 1 108 ? 10.803 -5.080 -4.547 1.00 92.69 108 VAL A O 1
ATOM 819 N N . THR A 1 109 ? 12.344 -3.746 -3.622 1.00 93.81 109 THR A N 1
ATOM 820 C CA . THR A 1 109 ? 12.292 -4.340 -2.284 1.00 93.81 109 THR A CA 1
ATOM 821 C C . THR A 1 109 ? 11.932 -3.288 -1.249 1.00 93.81 109 THR A C 1
ATOM 823 O O . THR A 1 109 ? 12.349 -2.143 -1.356 1.00 93.81 109 THR A O 1
ATOM 826 N N . ALA A 1 110 ? 11.158 -3.690 -0.245 1.00 94.12 110 ALA A N 1
ATOM 827 C CA . ALA A 1 110 ? 10.789 -2.876 0.903 1.00 94.12 110 ALA A CA 1
ATOM 828 C C . ALA A 1 110 ? 11.044 -3.695 2.175 1.00 94.12 110 ALA A C 1
ATOM 830 O O . ALA A 1 110 ? 10.191 -4.465 2.635 1.00 94.12 110 ALA A O 1
ATOM 831 N N . ALA A 1 111 ? 12.264 -3.589 2.707 1.00 92.31 111 ALA A N 1
ATOM 832 C CA . ALA A 1 111 ? 12.756 -4.464 3.772 1.00 92.31 111 ALA A CA 1
ATOM 833 C C . ALA A 1 111 ? 11.957 -4.319 5.077 1.00 92.31 111 ALA A C 1
ATOM 835 O O . ALA A 1 111 ? 11.619 -5.322 5.705 1.00 92.31 111 ALA A O 1
ATOM 836 N N . SER A 1 112 ? 11.573 -3.088 5.434 1.00 92.12 112 SER A N 1
ATOM 837 C CA . SER A 1 112 ? 10.832 -2.772 6.666 1.00 92.12 112 SER A CA 1
ATOM 838 C C . SER A 1 112 ? 9.439 -3.406 6.744 1.00 92.12 112 SER A C 1
ATOM 840 O O . SER A 1 112 ? 8.851 -3.463 7.823 1.00 92.12 112 SER A O 1
ATOM 842 N N . ILE A 1 113 ? 8.918 -3.896 5.616 1.00 93.56 113 ILE A N 1
ATOM 843 C CA . ILE A 1 113 ? 7.624 -4.583 5.509 1.00 93.56 113 ILE A CA 1
ATOM 844 C C . ILE A 1 113 ? 7.765 -5.994 4.920 1.00 93.56 113 ILE A C 1
ATOM 846 O O . ILE A 1 113 ? 6.765 -6.627 4.577 1.00 93.56 113 ILE A O 1
ATOM 850 N N . GLN A 1 114 ? 9.007 -6.477 4.771 1.00 93.94 114 GLN A N 1
ATOM 851 C CA . GLN A 1 114 ? 9.346 -7.781 4.193 1.00 93.94 114 GLN A CA 1
ATOM 852 C C . GLN A 1 114 ? 8.652 -8.027 2.841 1.00 93.94 114 GLN A C 1
ATOM 854 O O . GLN A 1 114 ? 8.102 -9.105 2.584 1.00 93.94 114 GLN A O 1
ATOM 859 N N . ALA A 1 115 ? 8.633 -7.004 1.982 1.00 94.38 115 ALA A N 1
ATOM 860 C CA . ALA A 1 115 ? 7.994 -7.058 0.674 1.00 94.38 115 ALA A CA 1
ATOM 861 C C . ALA A 1 115 ? 9.012 -6.949 -0.464 1.00 94.38 115 ALA A C 1
ATOM 863 O O . ALA A 1 115 ? 10.044 -6.289 -0.359 1.00 94.38 115 ALA A O 1
ATOM 864 N N . ARG A 1 116 ? 8.686 -7.604 -1.575 1.00 94.56 116 ARG A N 1
ATOM 865 C CA . ARG A 1 116 ? 9.431 -7.589 -2.831 1.00 94.56 116 ARG A CA 1
ATOM 866 C C . ARG A 1 116 ? 8.422 -7.684 -3.968 1.00 94.56 116 ARG A C 1
ATOM 868 O O . ARG A 1 116 ? 7.498 -8.490 -3.865 1.00 94.56 116 ARG A O 1
ATOM 875 N N . ILE A 1 117 ? 8.601 -6.889 -5.013 1.00 94.75 117 ILE A N 1
ATOM 876 C CA . ILE A 1 117 ? 7.766 -6.908 -6.214 1.00 94.75 117 ILE A CA 1
ATOM 877 C C . ILE A 1 117 ? 8.599 -6.494 -7.421 1.00 94.75 117 ILE A C 1
ATOM 879 O O . ILE A 1 117 ? 9.428 -5.599 -7.313 1.00 94.75 117 ILE A O 1
ATOM 883 N N . ASP A 1 118 ? 8.406 -7.145 -8.561 1.00 94.25 118 ASP A N 1
ATOM 884 C CA . ASP A 1 118 ? 8.963 -6.676 -9.828 1.00 94.25 118 ASP A CA 1
ATOM 885 C C . ASP A 1 118 ? 7.893 -5.856 -10.563 1.00 94.25 118 ASP A C 1
ATOM 887 O O . ASP A 1 118 ? 6.906 -6.440 -11.004 1.00 94.25 118 ASP A O 1
ATOM 891 N N . PRO A 1 119 ? 8.026 -4.523 -10.684 1.00 89.88 119 PRO A N 1
ATOM 892 C CA . PRO A 1 119 ? 6.996 -3.703 -11.316 1.00 89.88 119 PRO A CA 1
ATOM 893 C C . PRO A 1 119 ? 6.652 -4.133 -12.746 1.00 89.88 119 PRO A C 1
ATOM 895 O O . PRO A 1 119 ? 5.502 -3.982 -13.154 1.00 89.88 119 PRO A O 1
ATOM 898 N N . ASP A 1 120 ? 7.598 -4.710 -13.487 1.00 90.00 120 ASP A N 1
ATOM 899 C CA . ASP A 1 120 ? 7.395 -5.057 -14.894 1.00 90.00 120 ASP A CA 1
ATOM 900 C C . ASP A 1 120 ? 6.768 -6.446 -15.032 1.00 90.00 120 ASP A C 1
ATOM 902 O O . ASP A 1 120 ? 5.807 -6.619 -15.781 1.00 90.00 120 ASP A O 1
ATOM 906 N N . ALA A 1 121 ? 7.231 -7.412 -14.235 1.00 91.62 121 ALA A N 1
ATOM 907 C CA . ALA A 1 121 ? 6.766 -8.798 -14.305 1.00 91.62 121 ALA A CA 1
ATOM 908 C C . ALA A 1 121 ? 5.573 -9.129 -13.391 1.00 91.62 121 ALA A C 1
ATOM 910 O O . ALA A 1 121 ? 4.881 -10.108 -13.658 1.00 91.62 121 ALA A O 1
ATOM 911 N N . ALA A 1 122 ? 5.317 -8.344 -12.337 1.00 91.94 122 ALA A N 1
ATOM 912 C CA . ALA A 1 122 ? 4.336 -8.724 -11.322 1.00 91.94 122 ALA A CA 1
ATOM 913 C C . ALA A 1 122 ? 2.918 -8.843 -11.880 1.00 91.94 122 ALA A C 1
ATOM 915 O O . ALA A 1 122 ? 2.411 -7.916 -12.527 1.00 91.94 122 ALA A O 1
ATOM 916 N N . ASP A 1 123 ? 2.274 -9.963 -11.563 1.00 92.00 123 ASP A N 1
ATOM 917 C CA . ASP A 1 123 ? 0.866 -10.196 -11.857 1.00 92.00 123 ASP A CA 1
ATOM 918 C C . ASP A 1 123 ? -0.060 -9.567 -10.795 1.00 92.00 123 ASP A C 1
ATOM 920 O O . ASP A 1 123 ? 0.374 -8.945 -9.815 1.00 92.00 123 ASP A O 1
ATOM 924 N N . ALA A 1 124 ? -1.373 -9.725 -10.978 1.00 88.94 124 ALA A N 1
ATOM 925 C CA . ALA A 1 124 ? -2.369 -9.196 -10.048 1.00 88.94 124 ALA A CA 1
ATOM 926 C C . ALA A 1 124 ? -2.241 -9.787 -8.629 1.00 88.94 124 ALA A C 1
ATOM 928 O O . ALA A 1 124 ? -2.401 -9.066 -7.647 1.00 88.94 124 ALA A O 1
ATOM 929 N N . ARG A 1 125 ? -1.911 -11.077 -8.488 1.00 90.31 125 ARG A N 1
ATOM 930 C CA . ARG A 1 125 ? -1.798 -11.742 -7.177 1.00 90.31 125 ARG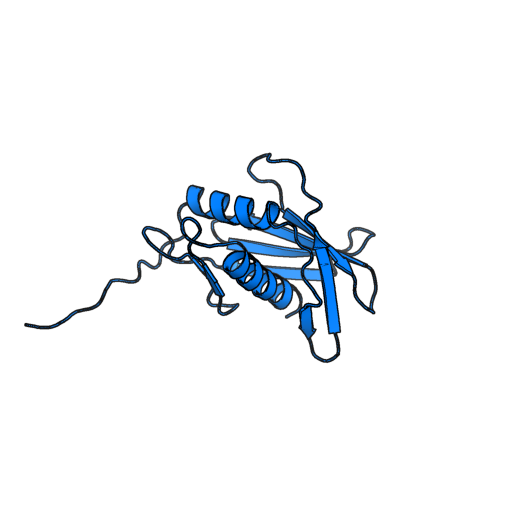 A CA 1
ATOM 931 C C . ARG A 1 125 ? -0.556 -11.282 -6.421 1.00 90.31 125 ARG A C 1
ATOM 933 O O . ARG A 1 125 ? -0.597 -11.115 -5.200 1.00 90.31 125 ARG A O 1
ATOM 940 N N . GLU A 1 126 ? 0.553 -11.088 -7.121 1.00 92.62 126 GLU A N 1
ATOM 941 C CA . GLU A 1 126 ? 1.790 -10.556 -6.554 1.00 92.62 126 GLU A CA 1
ATOM 942 C C . GLU A 1 126 ? 1.621 -9.097 -6.137 1.00 92.62 126 GLU A C 1
ATOM 944 O O . GLU A 1 126 ? 2.020 -8.722 -5.029 1.00 92.62 126 GLU A O 1
ATOM 949 N N . THR A 1 127 ? 0.947 -8.310 -6.976 1.00 92.25 127 THR A N 1
ATOM 950 C CA . THR A 1 127 ? 0.608 -6.915 -6.680 1.00 92.25 127 THR A CA 1
ATOM 951 C C . THR A 1 127 ? -0.338 -6.826 -5.474 1.00 92.25 127 THR A C 1
ATOM 953 O O . THR A 1 127 ? -0.081 -6.055 -4.549 1.00 92.25 127 THR A O 1
ATOM 956 N N . GLU A 1 128 ? -1.358 -7.689 -5.386 1.00 91.31 128 GLU A N 1
ATOM 957 C CA . GLU A 1 128 ? -2.241 -7.790 -4.215 1.00 91.31 128 GLU A CA 1
ATOM 958 C C . GLU A 1 128 ? -1.456 -8.152 -2.946 1.00 91.31 128 GLU A C 1
ATOM 960 O O . GLU A 1 128 ? -1.625 -7.535 -1.891 1.00 91.31 128 GLU A O 1
ATOM 965 N N . ARG A 1 129 ? -0.563 -9.145 -3.023 1.00 92.06 129 ARG A N 1
ATOM 966 C CA . ARG A 1 129 ? 0.263 -9.559 -1.882 1.00 92.06 129 ARG A CA 1
ATOM 967 C C . ARG A 1 129 ? 1.166 -8.420 -1.404 1.00 92.06 129 ARG A C 1
ATOM 969 O O . ARG A 1 129 ? 1.367 -8.277 -0.196 1.00 92.06 129 ARG A O 1
ATOM 976 N N . PHE A 1 130 ? 1.718 -7.633 -2.325 1.00 93.62 130 PHE A N 1
ATOM 977 C CA . PHE A 1 130 ? 2.493 -6.441 -1.995 1.00 93.62 130 PHE A CA 1
ATOM 978 C C . PHE A 1 130 ? 1.619 -5.391 -1.296 1.00 93.62 130 PHE A C 1
ATOM 980 O O . PHE A 1 130 ? 1.970 -4.948 -0.201 1.00 93.62 130 PHE A O 1
ATOM 987 N N . LEU A 1 131 ? 0.435 -5.084 -1.836 1.00 92.12 131 LEU A N 1
ATOM 988 C CA . LEU A 1 131 ? -0.505 -4.149 -1.215 1.00 92.12 131 LEU A CA 1
ATOM 989 C C . LEU A 1 131 ? -0.926 -4.593 0.192 1.00 92.12 131 LEU A C 1
ATOM 991 O O . LEU A 1 131 ? -0.924 -3.785 1.115 1.00 92.12 131 LEU A O 1
ATOM 995 N N . ARG A 1 132 ? -1.219 -5.881 0.409 1.00 92.50 132 ARG A N 1
ATOM 996 C CA . ARG A 1 132 ? -1.560 -6.406 1.746 1.00 92.50 132 ARG A CA 1
ATOM 997 C C . ARG A 1 132 ? -0.457 -6.139 2.774 1.00 92.50 132 ARG A C 1
ATOM 999 O O . ARG A 1 132 ? -0.763 -5.884 3.937 1.00 92.50 132 ARG A O 1
ATOM 1006 N N . ARG A 1 133 ? 0.818 -6.184 2.370 1.00 94.19 133 ARG A N 1
ATOM 1007 C CA . ARG A 1 133 ? 1.947 -5.837 3.252 1.00 94.19 133 ARG A CA 1
ATOM 1008 C C . ARG A 1 133 ? 2.017 -4.339 3.532 1.00 94.19 133 ARG A C 1
ATOM 1010 O O . ARG A 1 133 ? 2.242 -3.969 4.678 1.00 94.19 133 ARG A O 1
ATOM 1017 N N . ILE A 1 134 ? 1.762 -3.501 2.528 1.00 93.31 134 ILE A N 1
ATOM 1018 C CA . ILE A 1 134 ? 1.668 -2.044 2.695 1.00 93.31 134 ILE A CA 1
ATOM 1019 C C . ILE A 1 134 ? 0.546 -1.678 3.672 1.00 93.31 134 ILE A C 1
ATOM 1021 O O . ILE A 1 134 ? 0.777 -0.945 4.630 1.00 93.31 134 ILE A O 1
ATOM 1025 N N . VAL A 1 135 ? -0.646 -2.251 3.487 1.00 92.31 135 VAL A N 1
ATOM 1026 C CA . VAL A 1 135 ? -1.793 -2.012 4.372 1.00 92.31 135 VAL A CA 1
ATOM 1027 C C . VAL A 1 135 ? -1.464 -2.431 5.799 1.00 92.31 135 VAL A C 1
ATOM 1029 O O . VAL A 1 135 ? -1.717 -1.664 6.715 1.00 92.31 135 VAL A O 1
ATOM 1032 N N . ARG A 1 136 ? -0.847 -3.600 6.011 1.00 93.19 136 ARG A N 1
ATOM 1033 C CA . ARG A 1 136 ? -0.398 -4.020 7.350 1.00 93.19 136 ARG A CA 1
ATOM 1034 C C . ARG A 1 136 ? 0.583 -3.033 7.971 1.00 93.19 136 ARG A C 1
ATOM 1036 O O . ARG A 1 136 ? 0.441 -2.702 9.141 1.00 93.19 136 ARG A O 1
ATOM 1043 N N . ALA A 1 137 ? 1.546 -2.548 7.194 1.00 92.94 137 ALA A N 1
ATOM 1044 C CA . ALA A 1 137 ? 2.549 -1.611 7.681 1.00 92.94 137 ALA A CA 1
ATOM 1045 C C . ALA A 1 137 ? 1.947 -0.288 8.166 1.00 92.94 137 ALA A C 1
ATOM 1047 O O . ALA A 1 137 ? 2.474 0.297 9.100 1.00 92.94 137 ALA A O 1
ATOM 1048 N N . ALA A 1 138 ? 0.829 0.161 7.591 1.00 92.31 138 ALA A N 1
ATOM 1049 C CA . ALA A 1 138 ? 0.160 1.388 8.018 1.00 92.31 138 ALA A CA 1
ATOM 1050 C C . ALA A 1 138 ? -0.446 1.317 9.440 1.00 92.31 138 ALA A C 1
ATOM 1052 O O . ALA A 1 138 ? -0.862 2.344 9.972 1.00 92.31 138 ALA A O 1
ATOM 1053 N N . PHE A 1 139 ? -0.529 0.125 10.044 1.00 90.12 139 PHE A N 1
ATOM 1054 C CA . PHE A 1 139 ? -1.114 -0.119 11.372 1.00 90.12 139 PHE A CA 1
ATOM 1055 C C . PHE A 1 139 ? -0.077 -0.514 12.439 1.00 90.12 139 PHE A C 1
ATOM 1057 O O . PHE A 1 139 ? -0.470 -0.807 13.569 1.00 90.12 139 PHE A O 1
ATOM 1064 N N . VAL A 1 140 ? 1.213 -0.542 12.085 1.00 81.31 140 VAL A N 1
ATOM 1065 C CA . VAL A 1 140 ? 2.345 -0.891 12.965 1.00 81.31 140 VAL A CA 1
ATOM 1066 C C . VAL A 1 140 ? 3.234 0.325 13.143 1.00 81.31 140 VAL A C 1
ATOM 1068 O O . VAL A 1 140 ? 3.612 0.594 14.298 1.00 81.31 140 VAL A O 1
#

Radius of gyration: 15.72 Å; chains: 1; bounding box: 53×34×32 Å

Sequence (140 aa):
MDHAQPQTTSGTPPTARLRTLFGKLRDLDLRVGRIAVATGLEVVLEGCASLDDSAGRPLRYRLRSCRGDAHLELRLVDGMIELERQDDQGEVLGSRRVELAGGAEGPVTAASIQARIDPDAADARETERFLRRIVRAAFV